Protein AF-A0A0L7KNX3-F1 (afdb_monomer)

Secondary structure (DSSP, 8-state):
---BTTBPEEEPTTT--EEESSHHHH---HHHHHHHHH-TT-----HHHHHSS-S----------------------S----HHHHHHHHHHHHHHHHHHHHHHHHHHHHHHHHHHHHHHHHHHHHHHHHHHHHHHHHHHHHHHHHHHHHHHHHHHHHTT-

InterPro domains:
  IPR013083 Zinc finger, RING/FYVE/PHD-type [G3DSA:3.30.40.10] (1-104)

Mean predicted aligned error: 18.57 Å

Organism: Operophtera brumata (NCBI:txid104452)

pLDDT: mean 83.17, std 19.36, range [33.69, 98.75]

Structure (mmCIF, N/CA/C/O backbone):
data_AF-A0A0L7KNX3-F1
#
_entry.id   AF-A0A0L7KNX3-F1
#
loop_
_atom_site.group_PDB
_atom_site.id
_atom_site.type_symbol
_atom_site.label_atom_id
_atom_site.label_alt_id
_atom_site.label_comp_id
_atom_site.label_asym_id
_atom_site.label_entity_id
_atom_site.label_seq_id
_atom_site.pdbx_PDB_ins_code
_atom_site.Cartn_x
_atom_site.Cartn_y
_atom_site.Cartn_z
_atom_site.occupancy
_atom_site.B_iso_or_equiv
_atom_site.auth_seq_id
_atom_site.auth_comp_id
_atom_site.auth_asym_id
_atom_site.auth_atom_id
_atom_site.pdbx_PDB_model_num
ATOM 1 N N . LYS A 1 1 ? 45.365 45.198 -30.051 1.00 55.41 1 LYS A N 1
ATOM 2 C CA . LYS A 1 1 ? 44.992 45.354 -31.482 1.00 55.41 1 LYS A CA 1
ATOM 3 C C . LYS A 1 1 ? 43.510 45.688 -31.503 1.00 55.41 1 LYS A C 1
ATOM 5 O O . LYS A 1 1 ? 42.791 45.028 -30.770 1.00 55.41 1 LYS A O 1
ATOM 10 N N . ASN A 1 2 ? 43.098 46.721 -32.235 1.00 66.62 2 ASN A N 1
ATOM 11 C CA . ASN A 1 2 ? 41.704 47.173 -32.263 1.00 66.62 2 ASN A CA 1
ATOM 12 C C . ASN A 1 2 ? 41.014 46.623 -33.517 1.00 66.62 2 ASN A C 1
ATOM 14 O O . ASN A 1 2 ? 41.658 46.499 -34.563 1.00 66.62 2 ASN A O 1
ATOM 18 N N . ILE A 1 3 ? 39.721 46.309 -33.415 1.00 75.88 3 ILE A N 1
ATOM 19 C CA . ILE A 1 3 ? 38.895 45.941 -34.569 1.00 75.88 3 ILE A CA 1
ATOM 20 C C . ILE A 1 3 ? 38.823 47.160 -35.493 1.00 75.88 3 ILE A C 1
ATOM 22 O O . ILE A 1 3 ? 38.556 48.276 -35.053 1.00 75.88 3 ILE A O 1
ATOM 26 N N . SER A 1 4 ? 39.125 46.958 -36.773 1.00 69.75 4 SER A N 1
ATOM 27 C CA . SER A 1 4 ? 39.227 48.031 -37.764 1.00 69.75 4 SER A CA 1
ATOM 28 C C . SER A 1 4 ? 38.495 47.629 -39.037 1.00 69.75 4 SER A C 1
ATOM 30 O O . SER A 1 4 ? 38.329 46.440 -39.300 1.00 69.75 4 SER A O 1
ATOM 32 N N . LYS A 1 5 ? 38.129 48.597 -39.888 1.00 60.94 5 LYS A N 1
ATOM 33 C CA . LYS A 1 5 ? 37.526 48.310 -41.205 1.00 60.94 5 LYS A CA 1
ATOM 34 C C . LYS A 1 5 ? 38.382 47.377 -42.080 1.00 60.94 5 LYS A C 1
ATOM 36 O O . LYS A 1 5 ? 37.846 46.685 -42.931 1.00 60.94 5 LYS A O 1
ATOM 41 N N . ARG A 1 6 ? 39.706 47.343 -41.869 1.00 60.72 6 ARG A N 1
ATOM 42 C CA . ARG A 1 6 ? 40.646 46.469 -42.601 1.00 60.72 6 ARG A CA 1
ATOM 43 C C . ARG A 1 6 ? 40.752 45.058 -42.014 1.00 60.72 6 ARG A C 1
ATOM 45 O O . ARG A 1 6 ? 41.309 44.169 -42.647 1.00 60.72 6 ARG A O 1
ATOM 52 N N . SER A 1 7 ? 40.249 44.855 -40.802 1.00 65.19 7 SER A N 1
ATOM 53 C CA . SER A 1 7 ? 40.260 43.583 -40.084 1.00 65.19 7 SER A CA 1
ATOM 54 C C . SER A 1 7 ? 38.927 43.439 -39.343 1.00 65.19 7 SER A C 1
ATOM 56 O O . SER A 1 7 ? 38.891 43.662 -38.122 1.00 65.19 7 SER A O 1
ATOM 58 N N . PRO A 1 8 ? 37.830 43.157 -40.071 1.00 71.12 8 PRO A N 1
ATOM 59 C CA . PRO A 1 8 ? 36.514 43.048 -39.463 1.00 71.12 8 PRO A CA 1
ATOM 60 C C . PRO A 1 8 ? 36.533 41.961 -38.387 1.00 71.12 8 PRO A C 1
ATOM 62 O O . PRO A 1 8 ? 37.231 40.946 -38.506 1.00 71.12 8 PRO A O 1
ATOM 65 N N . GLY A 1 9 ? 35.827 42.230 -37.294 1.00 84.56 9 GLY A N 1
ATOM 66 C CA . GLY A 1 9 ? 35.632 41.254 -36.235 1.00 84.56 9 GLY A CA 1
ATOM 67 C C . GLY A 1 9 ? 34.651 40.164 -36.663 1.00 84.56 9 GLY A C 1
ATOM 68 O O . GLY A 1 9 ? 33.912 40.330 -37.629 1.00 84.56 9 GLY A O 1
ATOM 69 N N . LEU A 1 10 ? 34.666 39.050 -35.942 1.00 88.44 10 LEU A N 1
ATOM 70 C CA . LEU A 1 10 ? 33.617 38.039 -35.990 1.00 88.44 10 LEU A CA 1
ATOM 71 C C . LEU A 1 10 ? 32.650 38.290 -34.848 1.00 88.44 10 LEU A C 1
ATOM 73 O O . LEU A 1 10 ? 33.086 38.384 -33.701 1.00 88.44 10 LEU A O 1
ATOM 77 N N . GLU A 1 11 ? 31.367 38.374 -35.164 1.00 90.19 11 GLU A N 1
ATOM 78 C CA . GLU A 1 11 ? 30.299 38.556 -34.191 1.00 90.19 11 GLU A CA 1
ATOM 79 C C . GLU A 1 11 ? 29.626 37.218 -33.885 1.00 90.19 11 GLU A C 1
ATOM 81 O O . GLU A 1 11 ? 29.278 36.458 -34.787 1.00 90.19 11 GLU A O 1
ATOM 86 N N . CYS A 1 12 ? 29.492 36.898 -32.599 1.00 90.44 12 CYS A N 1
ATOM 87 C CA . CYS A 1 12 ? 28.789 35.701 -32.157 1.00 90.44 12 CYS A CA 1
ATOM 88 C C . CYS A 1 12 ? 27.276 35.878 -32.335 1.00 90.44 12 CYS A C 1
ATOM 90 O O . CYS A 1 12 ? 26.705 36.764 -31.701 1.00 90.44 12 CYS A O 1
ATOM 92 N N . ASN A 1 13 ? 26.615 34.977 -33.066 1.00 89.81 13 ASN A N 1
ATOM 93 C CA . ASN A 1 13 ? 25.165 35.047 -33.295 1.00 89.81 13 ASN A CA 1
ATOM 94 C C . ASN A 1 13 ? 24.332 35.006 -31.993 1.00 89.81 13 ASN A C 1
ATOM 96 O O . ASN A 1 13 ? 23.228 35.529 -31.922 1.00 89.81 13 ASN A O 1
ATOM 100 N N . LYS A 1 14 ? 24.858 34.401 -30.920 1.00 88.94 14 LYS A N 1
ATOM 101 C CA . LYS A 1 14 ? 24.115 34.257 -29.659 1.00 88.94 14 LYS A CA 1
ATOM 102 C C . LYS A 1 14 ? 24.259 35.416 -28.681 1.00 88.94 14 LYS A C 1
ATOM 104 O O . LYS A 1 14 ? 23.293 35.764 -28.016 1.00 88.94 14 LYS A O 1
ATOM 109 N N . CYS A 1 15 ? 25.465 35.954 -28.526 1.00 90.94 15 CYS A N 1
ATOM 110 C CA . CYS A 1 15 ? 25.754 36.954 -27.492 1.00 90.94 15 CYS A CA 1
ATOM 111 C C . CYS A 1 15 ? 26.246 38.290 -28.051 1.00 90.94 15 CYS A C 1
ATOM 113 O O . CYS A 1 15 ? 26.665 39.141 -27.270 1.00 90.94 15 CYS A O 1
ATOM 115 N N . ALA A 1 16 ? 26.259 38.453 -29.380 1.00 88.44 16 ALA A N 1
ATOM 116 C CA . ALA A 1 16 ? 26.752 39.636 -30.094 1.00 88.44 16 ALA A CA 1
ATOM 117 C C . ALA A 1 16 ? 28.204 40.039 -29.747 1.00 88.44 16 ALA A C 1
ATOM 119 O O . ALA A 1 16 ? 28.681 41.121 -30.085 1.00 88.44 16 ALA A O 1
ATOM 120 N N . LYS A 1 17 ? 28.957 39.165 -29.063 1.00 89.19 17 LYS A N 1
ATOM 121 C CA . LYS A 1 17 ? 30.355 39.412 -28.701 1.00 89.19 17 LYS A CA 1
ATOM 122 C C . LYS A 1 17 ? 31.206 39.400 -29.963 1.00 89.19 17 LYS A C 1
ATOM 124 O O . LYS A 1 17 ? 31.225 38.402 -30.688 1.00 89.19 17 LYS A O 1
ATOM 129 N N . ILE A 1 18 ? 31.947 40.484 -30.178 1.00 88.75 18 ILE A N 1
ATOM 130 C CA . ILE A 1 18 ? 32.835 40.633 -31.329 1.00 88.75 18 ILE A CA 1
ATOM 131 C C . ILE A 1 18 ? 34.268 40.271 -30.936 1.00 88.75 18 ILE A C 1
ATOM 133 O O . ILE A 1 18 ? 34.827 40.820 -29.984 1.00 88.75 18 ILE A O 1
ATOM 137 N N . VAL A 1 19 ? 34.888 39.369 -31.692 1.00 88.31 19 VAL A N 1
ATOM 138 C CA . VAL A 1 19 ? 36.29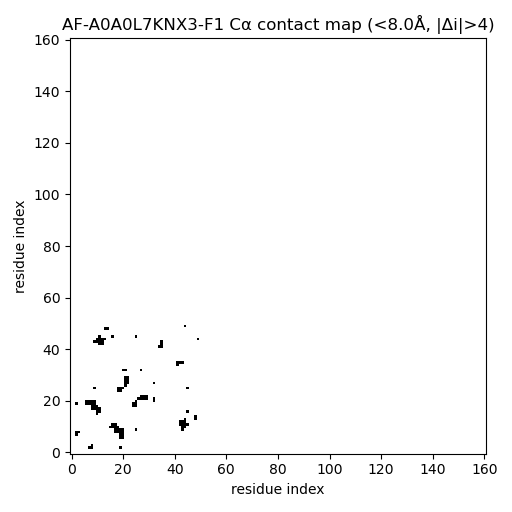6 38.979 -31.530 1.00 88.31 19 VAL A CA 1
ATOM 139 C C . VAL A 1 19 ? 37.085 39.237 -32.808 1.00 88.31 19 VAL A C 1
ATOM 141 O O . VAL A 1 19 ? 36.524 39.413 -33.885 1.00 88.31 19 VAL A O 1
ATOM 144 N N . HIS A 1 20 ? 38.415 39.237 -32.732 1.00 86.75 20 HIS A N 1
ATOM 145 C CA . HIS A 1 20 ? 39.229 39.309 -33.945 1.00 86.75 20 HIS A CA 1
ATOM 146 C C . HIS A 1 20 ? 39.048 38.050 -34.807 1.00 86.75 20 HIS A C 1
ATOM 148 O O . HIS A 1 20 ? 39.148 36.932 -34.301 1.00 86.75 20 HIS A O 1
ATOM 154 N N . ALA A 1 21 ? 38.888 38.231 -36.122 1.00 84.06 21 ALA A N 1
ATOM 155 C CA . ALA A 1 21 ? 38.826 37.157 -37.117 1.00 84.06 21 ALA A CA 1
ATOM 156 C C . ALA A 1 21 ? 40.206 36.504 -37.365 1.00 84.06 21 ALA A C 1
ATOM 158 O O . ALA A 1 21 ? 40.749 36.560 -38.472 1.00 84.06 21 ALA A O 1
ATOM 159 N N . ASN A 1 22 ? 40.814 35.948 -36.315 1.00 84.12 22 ASN A N 1
ATOM 160 C CA . ASN A 1 22 ? 42.090 35.239 -36.344 1.00 84.12 22 ASN A CA 1
ATOM 161 C C . ASN A 1 22 ? 42.028 33.970 -35.478 1.00 84.12 22 ASN A C 1
ATOM 163 O O . ASN A 1 22 ? 41.140 33.823 -34.635 1.00 84.12 22 ASN A O 1
ATOM 167 N N . GLN A 1 23 ? 42.989 33.068 -35.675 1.00 83.00 23 GLN A N 1
ATOM 168 C CA . GLN A 1 23 ? 42.990 31.759 -35.017 1.00 83.00 23 GLN A CA 1
ATOM 169 C C . GLN A 1 23 ? 43.085 31.850 -33.486 1.00 83.00 23 GLN A C 1
ATOM 171 O O . GLN A 1 23 ? 42.486 31.039 -32.793 1.00 83.00 23 GLN A O 1
ATOM 176 N N . LEU A 1 24 ? 43.788 32.859 -32.958 1.00 81.75 24 LEU A N 1
ATOM 177 C CA . LEU A 1 24 ? 44.010 33.021 -31.517 1.00 81.75 24 LEU A CA 1
ATOM 178 C C . LEU A 1 24 ? 42.763 33.511 -30.770 1.00 81.75 24 LEU A C 1
ATOM 180 O O . LEU A 1 24 ? 42.555 33.140 -29.623 1.00 81.75 24 LEU A O 1
ATOM 184 N N . CYS A 1 25 ? 41.951 34.368 -31.391 1.00 83.62 25 CYS A N 1
ATOM 185 C CA . CYS A 1 25 ? 40.792 34.984 -30.741 1.00 83.62 25 CYS A CA 1
ATOM 186 C C . CYS A 1 25 ? 39.474 34.259 -31.033 1.00 83.62 25 CYS A C 1
ATOM 188 O O . CYS A 1 25 ? 38.548 34.356 -30.235 1.00 83.62 25 CYS A O 1
ATOM 190 N N . SER A 1 26 ? 39.370 33.580 -32.177 1.00 82.56 26 SER A N 1
ATOM 191 C CA . SER A 1 26 ? 38.142 32.885 -32.594 1.00 82.56 26 SER A CA 1
ATOM 192 C C . SER A 1 26 ? 38.230 31.362 -32.490 1.00 82.56 26 SER A C 1
ATOM 194 O O . SER A 1 26 ? 37.211 30.691 -32.642 1.00 82.56 26 SER A O 1
ATOM 196 N N . SER A 1 27 ? 39.430 30.814 -32.256 1.00 84.00 27 SER A N 1
ATOM 197 C CA . SER A 1 27 ? 39.710 29.370 -32.270 1.00 84.00 27 SER A CA 1
ATOM 198 C C . SER A 1 27 ? 39.341 28.683 -33.597 1.00 84.00 27 SER A C 1
ATOM 200 O O . SER A 1 27 ? 39.132 27.473 -33.645 1.00 84.00 27 SER A O 1
ATOM 202 N N . LEU A 1 28 ? 39.257 29.451 -34.691 1.00 85.88 28 LEU A N 1
ATOM 203 C CA . LEU A 1 28 ? 38.973 28.960 -36.038 1.00 85.88 28 LEU A CA 1
ATOM 204 C C . LEU A 1 28 ? 40.253 28.841 -36.861 1.00 85.88 28 LEU A C 1
ATOM 206 O O . LEU A 1 28 ? 41.093 29.738 -36.853 1.00 85.88 28 LEU A O 1
ATOM 210 N N . SER A 1 29 ? 40.375 27.774 -37.646 1.00 88.56 29 SER A N 1
ATOM 211 C CA . SER A 1 29 ? 41.452 27.629 -38.630 1.00 88.56 29 SER A CA 1
ATOM 212 C C . SER A 1 29 ? 41.322 28.645 -39.773 1.00 88.56 29 SER A C 1
ATOM 214 O O . SER A 1 29 ? 40.237 29.152 -40.065 1.00 88.56 29 SER A O 1
ATOM 216 N N . SER A 1 30 ? 42.415 28.892 -40.502 1.00 84.19 30 SER A N 1
ATOM 217 C CA . SER A 1 30 ? 42.395 29.786 -41.675 1.00 84.19 30 SER A CA 1
ATOM 218 C C . SER A 1 30 ? 41.373 29.361 -42.737 1.00 84.19 30 SER A C 1
ATOM 220 O O . SER A 1 30 ? 40.768 30.217 -43.376 1.00 84.19 30 SER A O 1
ATOM 222 N N . LYS A 1 31 ? 41.140 28.049 -42.898 1.00 86.44 31 LYS A N 1
ATOM 223 C CA . LYS A 1 31 ? 40.140 27.516 -43.837 1.00 86.44 31 LYS A CA 1
ATOM 224 C C . LYS A 1 31 ? 38.712 27.855 -43.395 1.00 86.44 31 LYS A C 1
ATOM 226 O O . LYS A 1 31 ? 37.919 28.304 -44.211 1.00 86.44 31 LYS A O 1
ATOM 231 N N . GLN A 1 32 ? 38.407 27.706 -42.105 1.00 86.56 32 GLN A N 1
ATOM 232 C CA . GLN A 1 32 ? 37.091 28.039 -41.540 1.00 86.56 32 GLN A CA 1
ATOM 233 C C . GLN A 1 32 ? 36.819 29.546 -41.574 1.00 86.56 32 GLN A C 1
ATOM 235 O O . GLN A 1 32 ? 35.716 29.962 -41.908 1.00 86.56 32 GLN A O 1
ATOM 240 N N . LEU A 1 33 ? 37.840 30.364 -41.300 1.00 87.12 33 LEU A N 1
ATOM 241 C CA . LEU A 1 33 ? 37.752 31.819 -41.438 1.00 87.12 33 LEU A CA 1
ATOM 242 C C . LEU A 1 33 ? 37.474 32.239 -42.883 1.00 87.12 33 LEU A C 1
ATOM 244 O O . LEU A 1 33 ? 36.695 33.159 -43.108 1.00 87.12 33 LEU A O 1
ATOM 248 N N . SER A 1 34 ? 38.095 31.573 -43.861 1.00 84.94 34 SER A N 1
ATOM 249 C CA . SER A 1 34 ? 37.815 31.832 -45.274 1.00 84.94 34 SER A CA 1
ATOM 250 C C . SER A 1 34 ? 36.401 31.405 -45.662 1.00 84.94 34 SER A C 1
ATOM 252 O O . SER A 1 34 ? 35.746 32.132 -46.394 1.00 84.94 34 SER A O 1
ATOM 254 N N . ALA A 1 35 ? 35.921 30.261 -45.169 1.00 85.44 35 ALA A N 1
ATOM 255 C CA . ALA A 1 35 ? 34.566 29.789 -45.446 1.00 85.44 35 ALA A CA 1
ATOM 256 C C . ALA A 1 35 ? 33.506 30.756 -44.895 1.00 85.44 35 ALA A C 1
ATOM 258 O O . ALA A 1 35 ? 32.615 31.153 -45.635 1.00 85.44 35 ALA A O 1
ATOM 259 N N . LEU A 1 36 ? 33.660 31.212 -43.646 1.00 86.38 36 LEU A N 1
ATOM 260 C CA . LEU A 1 36 ? 32.753 32.187 -43.023 1.00 86.38 36 LEU A CA 1
ATOM 261 C C . LEU A 1 36 ? 32.731 33.544 -43.732 1.00 86.38 36 LEU A C 1
ATOM 263 O O . LEU A 1 36 ? 31.724 34.232 -43.698 1.00 86.38 36 LEU A O 1
ATOM 267 N N . ARG A 1 37 ? 33.840 33.955 -44.357 1.00 83.38 37 ARG A N 1
ATOM 268 C CA . ARG A 1 37 ? 33.896 35.214 -45.119 1.00 83.38 37 ARG A CA 1
ATOM 269 C C . ARG A 1 37 ? 33.289 35.111 -46.514 1.00 83.38 37 ARG A C 1
ATOM 271 O O . ARG A 1 37 ? 32.936 36.138 -47.075 1.00 83.38 37 ARG A O 1
ATOM 278 N N . ASN A 1 38 ? 33.252 33.908 -47.081 1.00 83.06 38 ASN A N 1
ATOM 279 C CA . ASN A 1 38 ? 32.855 33.679 -48.469 1.00 83.06 38 ASN A CA 1
ATOM 280 C C . ASN A 1 38 ? 31.421 33.142 -48.599 1.00 83.06 38 ASN A C 1
ATOM 282 O O . ASN A 1 38 ? 30.930 33.020 -49.717 1.00 83.06 38 ASN A O 1
ATOM 286 N N . ALA A 1 39 ? 30.781 32.775 -47.488 1.00 82.56 39 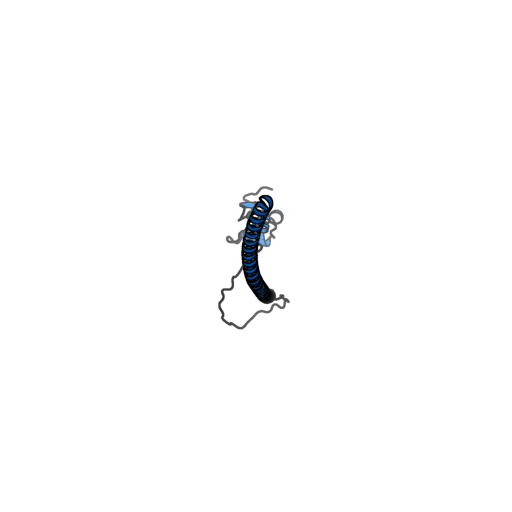ALA A N 1
ATOM 287 C CA . ALA A 1 39 ? 29.429 32.244 -47.458 1.00 82.56 39 ALA A CA 1
ATOM 288 C C . ALA A 1 39 ? 28.566 33.089 -46.516 1.00 82.56 39 ALA A C 1
ATOM 290 O O . ALA A 1 39 ? 28.735 33.038 -45.298 1.00 82.56 39 ALA A O 1
ATOM 291 N N . ASP A 1 40 ? 27.623 33.835 -47.090 1.00 76.50 40 ASP A N 1
ATOM 292 C CA . ASP A 1 40 ? 26.757 34.770 -46.356 1.00 76.50 40 ASP A CA 1
ATOM 293 C C . ASP A 1 40 ? 25.737 34.070 -45.437 1.00 76.50 40 ASP A C 1
ATOM 295 O O . ASP A 1 40 ? 25.102 34.708 -44.604 1.00 76.50 40 ASP A O 1
ATOM 299 N N . ASN A 1 41 ? 25.578 32.750 -45.570 1.00 81.50 41 ASN A N 1
ATOM 300 C CA . ASN A 1 41 ? 24.652 31.929 -44.789 1.00 81.50 41 ASN A CA 1
ATOM 301 C C . ASN A 1 41 ? 25.322 31.148 -43.644 1.00 81.50 41 ASN A C 1
ATOM 303 O O . ASN A 1 41 ? 24.674 30.303 -43.025 1.00 81.50 41 ASN A O 1
ATOM 307 N N . LEU A 1 42 ? 26.614 31.370 -43.383 1.00 83.19 42 LEU A N 1
ATOM 308 C CA . LEU A 1 42 ? 27.317 30.711 -42.286 1.00 83.19 42 LEU A CA 1
ATOM 309 C C . LEU A 1 42 ? 27.425 31.635 -41.076 1.00 83.19 42 LEU A C 1
ATOM 311 O O . LEU A 1 42 ? 28.095 32.663 -41.101 1.00 83.19 42 LEU A O 1
ATOM 315 N N . GLU A 1 43 ? 26.821 31.210 -39.974 1.00 88.25 43 GLU A N 1
ATOM 316 C CA . GLU A 1 43 ? 26.887 31.920 -38.703 1.00 88.25 43 GLU A CA 1
ATOM 317 C C . GLU A 1 43 ? 28.009 31.376 -37.814 1.00 88.25 43 GLU A C 1
ATOM 319 O O . GLU A 1 43 ? 28.319 30.180 -37.800 1.00 88.25 43 GLU A O 1
ATOM 324 N N . TRP A 1 44 ? 28.602 32.258 -37.009 1.00 88.88 44 TRP A N 1
ATOM 325 C CA . TRP A 1 44 ? 29.613 31.888 -36.025 1.00 88.88 44 TRP A CA 1
ATOM 326 C C . TRP A 1 44 ? 29.085 32.055 -34.597 1.00 88.88 44 TRP A C 1
ATOM 328 O O . TRP A 1 44 ? 28.368 32.998 -34.274 1.00 88.88 44 TRP A O 1
ATOM 338 N N . THR A 1 45 ? 29.454 31.126 -33.714 1.00 89.44 45 THR A N 1
ATOM 339 C CA . THR A 1 45 ? 29.133 31.171 -32.281 1.00 89.44 45 THR A CA 1
ATOM 340 C C . THR A 1 45 ? 30.419 31.016 -31.476 1.00 89.44 45 THR A C 1
ATOM 342 O O . THR A 1 45 ? 31.209 30.105 -31.740 1.00 89.44 45 THR A O 1
ATOM 345 N N . CYS A 1 46 ? 30.629 31.887 -30.487 1.00 88.88 46 CYS A N 1
ATOM 346 C CA . CYS A 1 46 ? 31.815 31.851 -29.637 1.00 88.88 46 CYS A CA 1
ATOM 347 C C . CYS A 1 46 ? 31.859 30.588 -28.765 1.00 88.88 46 CYS A C 1
ATOM 349 O O . CYS A 1 46 ? 30.849 29.926 -28.521 1.00 88.88 46 CYS A O 1
ATOM 351 N N . GLU A 1 47 ? 33.048 30.249 -28.274 1.00 84.69 47 GLU A N 1
ATOM 352 C CA . GLU A 1 47 ? 33.261 29.032 -27.492 1.00 84.69 47 GLU A CA 1
ATOM 353 C C . GLU A 1 47 ? 32.422 28.982 -26.206 1.00 84.69 47 GLU A C 1
ATOM 355 O O . GLU A 1 47 ? 31.891 27.926 -25.872 1.00 84.69 47 GLU A O 1
ATOM 360 N N . GLU A 1 48 ? 32.245 30.122 -25.535 1.00 86.69 48 GLU A N 1
ATOM 361 C CA . GLU A 1 48 ? 31.396 30.263 -24.343 1.00 86.69 48 GLU A CA 1
ATOM 362 C C . GLU A 1 48 ? 29.952 29.831 -24.660 1.00 86.69 48 GLU A C 1
ATOM 364 O O . GLU A 1 48 ? 29.441 28.876 -24.077 1.00 86.69 48 GLU A O 1
ATOM 369 N N . CYS A 1 49 ? 29.341 30.420 -25.692 1.00 85.88 49 CYS A N 1
ATOM 370 C CA . CYS A 1 49 ? 27.982 30.075 -26.115 1.00 85.88 49 CYS A CA 1
ATOM 371 C C . CYS A 1 49 ? 27.860 28.664 -26.719 1.00 85.88 49 CYS A C 1
ATOM 373 O O . CYS A 1 49 ? 26.777 28.078 -26.698 1.00 85.88 49 CYS A O 1
ATOM 375 N N . ARG A 1 50 ? 28.948 28.093 -27.258 1.00 80.06 50 ARG A N 1
ATOM 376 C CA . ARG A 1 50 ? 28.984 26.685 -27.698 1.00 80.06 50 ARG A CA 1
ATOM 377 C C . ARG A 1 50 ? 28.991 25.704 -26.529 1.00 80.06 50 ARG A C 1
ATOM 379 O O . ARG A 1 50 ? 28.492 24.596 -26.696 1.00 80.06 50 ARG A O 1
ATOM 386 N N . ARG A 1 51 ? 29.562 26.073 -25.380 1.00 79.19 51 ARG A N 1
ATOM 387 C CA . ARG A 1 51 ? 29.573 25.228 -24.173 1.00 79.19 51 ARG A CA 1
ATOM 388 C C . ARG A 1 51 ? 28.213 25.203 -23.474 1.00 79.19 51 ARG A C 1
ATOM 390 O O . ARG A 1 51 ? 27.867 24.180 -22.900 1.00 79.19 51 ARG A O 1
ATOM 397 N N . GLU A 1 52 ? 27.447 26.288 -23.570 1.00 71.06 52 GLU A N 1
ATOM 398 C CA . GLU A 1 52 ? 26.079 26.392 -23.029 1.00 71.06 52 GLU A CA 1
ATOM 399 C C . GLU A 1 52 ? 25.014 25.720 -23.911 1.00 71.06 52 GLU A C 1
ATOM 401 O O . GLU A 1 52 ? 23.883 25.500 -23.484 1.00 71.06 52 GLU A O 1
ATOM 406 N N . LEU A 1 53 ? 25.360 25.372 -25.152 1.00 62.19 53 LEU A N 1
ATOM 407 C CA . LEU A 1 53 ? 24.498 24.584 -26.022 1.00 62.19 53 LEU A CA 1
ATOM 408 C C . LEU A 1 53 ? 24.559 23.099 -25.620 1.00 62.19 53 LEU A C 1
ATOM 410 O O . LEU A 1 53 ? 25.657 22.536 -25.555 1.00 62.19 53 LEU A O 1
ATOM 414 N N . PRO A 1 54 ? 23.410 22.413 -25.445 1.00 56.47 54 PRO A N 1
ATOM 415 C CA . PRO A 1 54 ? 23.401 20.956 -25.445 1.00 56.47 54 PRO A CA 1
ATOM 416 C C . PRO A 1 54 ? 24.030 20.513 -26.768 1.00 56.47 54 PRO A C 1
ATOM 418 O O . PRO A 1 54 ? 23.615 20.994 -27.822 1.00 56.47 54 PRO A O 1
ATOM 421 N N . ARG A 1 55 ? 25.055 19.652 -26.736 1.00 54.22 55 ARG A N 1
ATOM 422 C CA . ARG A 1 55 ? 25.776 19.163 -27.929 1.00 54.22 55 ARG A CA 1
ATOM 423 C C . ARG A 1 55 ? 24.858 18.338 -28.849 1.00 54.22 55 ARG A C 1
ATOM 425 O O . ARG A 1 55 ? 24.979 17.122 -28.928 1.00 54.22 55 ARG A O 1
ATOM 432 N N . ARG A 1 56 ? 23.936 18.992 -29.550 1.00 47.47 56 ARG A N 1
ATOM 433 C CA . ARG A 1 56 ? 23.079 18.427 -30.591 1.00 47.47 56 ARG A CA 1
ATOM 434 C C . ARG A 1 56 ? 23.302 19.232 -31.873 1.00 47.47 56 ARG A C 1
ATOM 436 O O . ARG A 1 56 ? 22.601 20.201 -32.135 1.00 47.47 56 ARG A O 1
ATOM 443 N N . SER A 1 57 ? 24.314 18.854 -32.654 1.00 46.09 57 SER A N 1
ATOM 444 C CA . SER A 1 57 ? 24.404 19.225 -34.071 1.00 46.09 57 SER A CA 1
ATOM 445 C C . SER A 1 57 ? 23.608 18.204 -34.889 1.00 46.09 57 SER A C 1
ATOM 447 O O . SER A 1 57 ? 23.857 17.012 -34.740 1.00 46.09 57 SER A O 1
ATOM 449 N N . SER A 1 58 ? 22.657 18.704 -35.688 1.00 45.84 58 SER A N 1
ATOM 450 C CA . SER A 1 58 ? 21.764 18.017 -36.644 1.00 45.84 58 SER A CA 1
ATOM 451 C C . SER A 1 58 ? 21.113 16.709 -36.168 1.00 45.84 58 SER A C 1
ATOM 453 O O . SER A 1 58 ? 21.696 15.633 -36.268 1.00 45.84 58 SER A O 1
ATOM 455 N N . PHE A 1 59 ? 19.852 16.798 -35.743 1.00 42.78 59 PHE A N 1
ATOM 456 C CA . PHE A 1 59 ? 18.938 15.657 -35.760 1.00 42.78 59 PHE A CA 1
ATOM 457 C C . PHE A 1 59 ? 18.203 15.669 -37.098 1.00 42.78 59 PHE A C 1
ATOM 459 O O . PHE A 1 59 ? 17.444 16.596 -37.363 1.00 42.78 59 PHE A O 1
ATOM 466 N N . VAL A 1 60 ? 18.430 14.646 -37.920 1.00 49.47 60 VAL A N 1
ATOM 467 C CA . VAL A 1 60 ? 17.388 14.156 -38.824 1.00 49.47 60 VAL A CA 1
ATOM 468 C C . VAL A 1 60 ? 16.508 13.272 -37.951 1.00 49.47 60 VAL A C 1
ATOM 470 O O . VAL A 1 60 ? 17.008 12.326 -37.342 1.00 49.47 60 VAL A O 1
ATOM 473 N N . ILE A 1 61 ? 15.242 13.645 -37.804 1.00 47.66 61 ILE A N 1
ATOM 474 C CA . ILE A 1 61 ? 14.207 12.785 -37.236 1.00 47.66 61 ILE A CA 1
ATOM 475 C C . ILE A 1 61 ? 13.777 11.898 -38.406 1.00 47.66 61 ILE A C 1
ATOM 477 O O . ILE A 1 61 ? 13.265 12.454 -39.375 1.00 47.66 61 ILE A O 1
ATOM 481 N N . PRO A 1 62 ? 14.042 10.580 -38.404 1.00 44.06 62 PRO A N 1
ATOM 482 C CA . PRO A 1 62 ? 13.440 9.711 -39.401 1.00 44.06 62 PRO A CA 1
ATOM 483 C C . PRO A 1 62 ? 11.934 9.728 -39.150 1.00 44.06 62 PRO A C 1
ATOM 485 O O . PRO A 1 62 ? 11.498 9.378 -38.051 1.00 44.06 62 PRO A O 1
ATOM 488 N N . GLU A 1 63 ? 11.172 10.204 -40.131 1.00 41.12 63 GLU A N 1
ATOM 489 C CA . GLU A 1 63 ? 9.743 9.926 -40.188 1.00 41.12 63 GLU A CA 1
ATOM 490 C C . GLU A 1 63 ? 9.570 8.404 -40.256 1.00 41.12 63 GLU A C 1
ATOM 492 O O . GLU A 1 63 ? 10.337 7.697 -40.917 1.00 41.12 63 GLU A O 1
ATOM 497 N N . GLU A 1 64 ? 8.630 7.904 -39.458 1.00 48.66 64 GLU A N 1
ATOM 498 C CA . GLU A 1 64 ? 8.188 6.517 -39.474 1.00 48.66 64 GLU A CA 1
ATOM 499 C C . GLU A 1 64 ? 7.433 6.273 -40.780 1.00 48.66 64 GLU A C 1
ATOM 501 O O . GLU A 1 64 ? 6.213 6.352 -40.791 1.00 48.66 64 GLU A O 1
ATOM 506 N N . ASP A 1 65 ? 8.147 5.973 -41.861 1.00 42.16 65 ASP A N 1
ATOM 507 C CA . ASP A 1 65 ? 7.551 5.310 -43.016 1.00 42.16 65 ASP A CA 1
ATOM 508 C C . ASP A 1 65 ? 8.275 3.982 -43.243 1.00 42.16 65 ASP A C 1
ATOM 510 O O . ASP A 1 65 ? 9.456 3.903 -43.596 1.00 42.16 65 ASP A O 1
ATOM 514 N N . GLU A 1 66 ? 7.536 2.918 -42.937 1.00 51.12 66 GLU A N 1
ATOM 515 C CA . GLU A 1 66 ? 7.786 1.569 -43.412 1.00 51.12 66 GLU A CA 1
ATOM 516 C C . GLU A 1 66 ? 7.798 1.584 -44.942 1.00 51.12 66 GLU A C 1
ATOM 518 O O . GLU A 1 66 ? 6.745 1.511 -45.555 1.00 51.12 66 GLU A O 1
ATOM 523 N N . GLU A 1 67 ? 8.966 1.640 -45.575 1.00 44.94 67 GLU A N 1
ATOM 524 C CA . GLU A 1 67 ? 9.108 1.167 -46.952 1.00 44.94 67 GLU A CA 1
ATOM 525 C C . GLU A 1 67 ? 10.533 0.646 -47.186 1.00 44.94 67 GLU A C 1
ATOM 527 O O . GLU A 1 67 ? 11.536 1.351 -47.054 1.00 44.94 67 GLU A O 1
ATOM 532 N N . GLU A 1 68 ? 10.603 -0.655 -4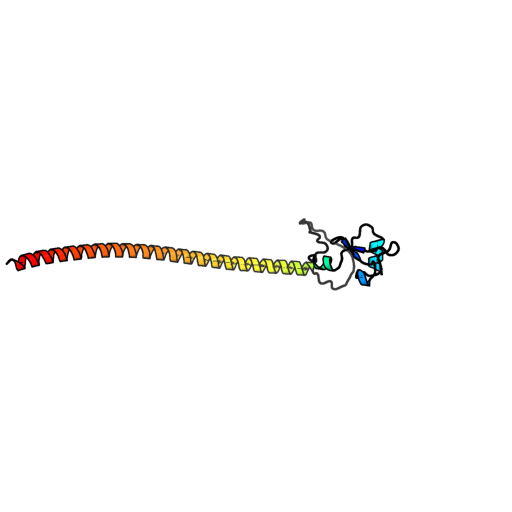7.469 1.00 49.88 68 GLU A N 1
ATOM 533 C CA . GLU A 1 68 ? 11.790 -1.363 -47.929 1.00 49.88 68 GLU A CA 1
ATOM 534 C C . GLU A 1 68 ? 12.340 -0.701 -49.198 1.00 49.88 68 GLU A C 1
ATOM 536 O O . GLU A 1 68 ? 11.651 -0.635 -50.215 1.00 49.88 68 GLU A O 1
ATOM 541 N N . VAL A 1 69 ? 13.611 -0.293 -49.188 1.00 41.38 69 VAL A N 1
ATOM 542 C CA . VAL A 1 69 ? 14.352 -0.115 -50.440 1.00 41.38 69 VAL A CA 1
ATOM 543 C C . VAL A 1 69 ? 15.773 -0.628 -50.284 1.00 41.38 69 VAL A C 1
ATOM 545 O O . VAL A 1 69 ? 16.567 -0.136 -49.480 1.00 41.38 69 VAL A O 1
ATOM 548 N N . ASP A 1 70 ? 16.036 -1.671 -51.058 1.00 40.25 70 ASP A N 1
ATOM 549 C CA . ASP A 1 70 ? 17.314 -2.338 -51.220 1.00 40.25 70 ASP A CA 1
ATOM 550 C C . ASP A 1 70 ? 18.248 -1.545 -52.160 1.00 40.25 70 ASP A C 1
ATOM 552 O O . ASP A 1 70 ? 17.804 -0.777 -53.012 1.00 40.25 70 ASP A O 1
ATOM 556 N N . GLU A 1 71 ? 19.543 -1.827 -52.014 1.00 44.00 71 GLU A N 1
ATOM 557 C CA . GLU A 1 71 ? 20.655 -1.604 -52.955 1.00 44.00 71 GLU A CA 1
ATOM 558 C C . GLU A 1 71 ? 21.175 -0.187 -53.328 1.00 44.00 71 GLU A C 1
ATOM 560 O O . GLU A 1 71 ? 20.610 0.567 -54.113 1.00 44.00 71 GLU A O 1
ATOM 565 N N . ALA A 1 72 ? 22.427 0.060 -52.900 1.00 41.28 72 ALA A N 1
ATOM 566 C CA . ALA A 1 72 ? 23.637 0.122 -53.752 1.00 41.28 72 ALA A CA 1
ATOM 567 C C . ALA A 1 72 ? 24.555 1.350 -53.559 1.00 41.28 72 ALA A C 1
ATOM 569 O O . ALA A 1 72 ? 24.211 2.488 -53.864 1.00 41.28 72 ALA A O 1
ATOM 570 N N . GLY A 1 73 ? 25.822 1.054 -53.232 1.00 34.53 73 GLY A N 1
ATOM 571 C CA . GLY A 1 73 ? 26.979 1.788 -53.760 1.00 34.53 73 GLY A CA 1
ATOM 572 C C . GLY A 1 73 ? 27.831 2.567 -52.752 1.00 34.53 73 GLY A C 1
ATOM 573 O O . GLY A 1 73 ? 27.389 3.550 -52.173 1.00 34.53 73 GLY A O 1
ATOM 574 N N . GLY A 1 74 ? 29.118 2.206 -52.656 1.00 33.69 74 GLY A N 1
ATOM 575 C CA . GLY A 1 74 ? 30.166 3.154 -52.255 1.00 33.69 74 GLY A CA 1
ATOM 576 C C . GLY A 1 74 ? 31.142 2.660 -51.191 1.00 33.69 74 GLY A C 1
ATOM 577 O O . GLY A 1 74 ? 30.924 2.805 -49.996 1.00 33.69 74 GLY A O 1
ATOM 578 N N . TYR A 1 75 ? 32.269 2.133 -51.654 1.00 42.69 75 TYR A N 1
ATOM 579 C CA 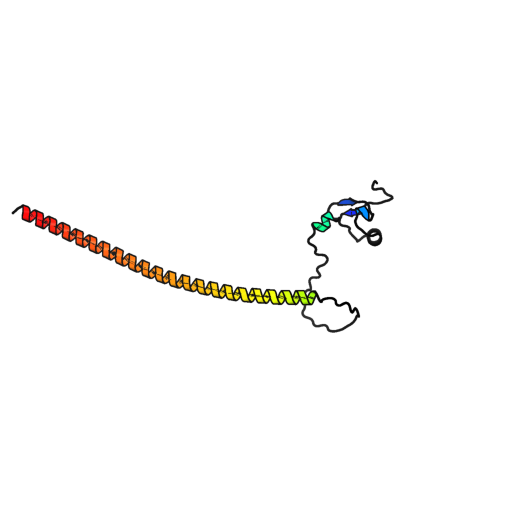. TYR A 1 75 ? 33.447 1.731 -50.892 1.00 42.69 75 TYR A CA 1
ATOM 580 C C . TYR A 1 75 ? 33.916 2.805 -49.890 1.00 42.69 75 TYR A C 1
ATOM 582 O O . TYR A 1 75 ? 34.427 3.853 -50.277 1.00 42.69 75 TYR A O 1
ATOM 590 N N . SER A 1 76 ? 33.842 2.498 -48.596 1.00 41.38 76 SER A N 1
ATOM 591 C CA . SER A 1 76 ? 34.771 3.027 -47.595 1.00 41.38 76 SER A CA 1
ATOM 592 C C . SER A 1 76 ? 34.929 1.990 -46.492 1.00 41.38 76 SER A C 1
ATOM 594 O O . SER A 1 76 ? 34.159 1.921 -45.538 1.00 41.38 76 SER A O 1
ATOM 596 N N . GLN A 1 77 ? 35.934 1.134 -46.667 1.00 46.81 77 GLN A N 1
ATOM 597 C CA . GLN A 1 77 ? 36.402 0.189 -45.664 1.00 46.81 77 GLN A CA 1
ATOM 598 C C . GLN A 1 77 ? 37.168 0.961 -44.580 1.00 46.81 77 GLN A C 1
ATOM 600 O O . GLN A 1 77 ? 38.385 0.888 -44.456 1.00 46.81 77 GLN A O 1
ATOM 605 N N . CYS A 1 78 ? 36.438 1.751 -43.806 1.00 40.72 78 CYS A N 1
ATOM 606 C CA . CYS A 1 78 ? 36.793 2.052 -42.435 1.00 40.72 78 CYS A CA 1
ATOM 607 C C . CYS A 1 78 ? 35.900 1.133 -41.606 1.00 40.72 78 CYS A C 1
ATOM 609 O O . CYS A 1 78 ? 34.717 1.010 -41.918 1.00 40.72 78 CYS A O 1
ATOM 611 N N . ASN A 1 79 ? 36.428 0.477 -40.574 1.00 50.19 79 ASN A N 1
ATOM 612 C CA . ASN A 1 79 ? 35.599 -0.162 -39.553 1.00 50.19 79 ASN A CA 1
ATOM 613 C C . ASN A 1 79 ? 34.817 0.946 -38.822 1.00 50.19 79 ASN A C 1
ATOM 615 O O . ASN A 1 79 ? 35.128 1.297 -37.685 1.00 50.19 79 ASN A O 1
ATOM 619 N N . MET A 1 80 ? 33.839 1.556 -39.496 1.00 55.19 80 MET A N 1
ATOM 620 C CA . MET A 1 80 ? 32.836 2.393 -38.879 1.00 55.19 80 MET A CA 1
ATOM 621 C C . MET A 1 80 ? 31.997 1.430 -38.076 1.00 55.19 80 MET A C 1
ATOM 623 O O . MET A 1 80 ? 31.105 0.759 -38.584 1.00 55.19 80 MET A O 1
ATOM 627 N N . PHE A 1 81 ? 32.370 1.324 -36.808 1.00 64.19 81 PHE A N 1
ATOM 628 C CA . PHE A 1 81 ? 31.487 0.883 -35.759 1.00 64.19 81 PHE A CA 1
ATOM 629 C C . PHE A 1 81 ? 30.092 1.445 -36.057 1.00 64.19 81 PHE A C 1
ATOM 631 O O . PHE A 1 81 ? 29.909 2.665 -36.050 1.00 64.19 81 PHE A O 1
ATOM 638 N N . ASP A 1 82 ? 29.155 0.565 -36.415 1.00 83.44 82 ASP A N 1
ATOM 639 C CA . ASP A 1 82 ? 27.797 0.945 -36.790 1.00 83.44 82 ASP A CA 1
ATOM 640 C C . ASP A 1 82 ? 27.085 1.437 -35.528 1.00 83.44 82 ASP A C 1
ATOM 642 O O . ASP A 1 82 ? 26.448 0.691 -34.779 1.00 83.44 82 ASP A O 1
ATOM 646 N N . MET A 1 83 ? 27.294 2.719 -35.241 1.00 88.25 83 MET A N 1
ATOM 647 C CA . MET A 1 83 ? 26.778 3.376 -34.054 1.00 88.25 83 MET A CA 1
ATOM 648 C C . MET A 1 83 ? 25.249 3.381 -34.062 1.00 88.25 83 MET A C 1
ATOM 650 O O . MET A 1 83 ? 24.649 3.287 -32.994 1.00 88.25 83 MET A O 1
ATOM 654 N N . ALA A 1 84 ? 24.613 3.406 -35.238 1.00 89.62 84 ALA A N 1
ATOM 655 C CA . ALA A 1 84 ? 23.164 3.299 -35.354 1.00 89.62 84 ALA A CA 1
ATOM 656 C C . ALA A 1 84 ? 22.676 1.915 -34.899 1.00 89.62 84 ALA A C 1
ATOM 658 O O . ALA A 1 84 ? 21.755 1.824 -34.082 1.00 89.62 84 ALA A O 1
ATOM 659 N N . LYS A 1 85 ? 23.337 0.837 -35.335 1.00 92.44 85 LYS A N 1
ATOM 660 C CA . LYS A 1 85 ? 23.043 -0.526 -34.868 1.00 92.44 85 LYS A CA 1
ATOM 661 C C . LYS A 1 85 ? 23.332 -0.712 -33.382 1.00 92.44 85 LYS A C 1
ATOM 663 O O . LYS A 1 85 ? 22.521 -1.331 -32.697 1.00 92.44 85 LYS A O 1
ATOM 668 N N . LEU A 1 86 ? 24.425 -0.149 -32.853 1.00 93.25 86 LEU A N 1
ATOM 669 C CA . LEU A 1 86 ? 24.680 -0.176 -31.408 1.00 93.25 86 LEU A CA 1
ATOM 670 C C . LEU 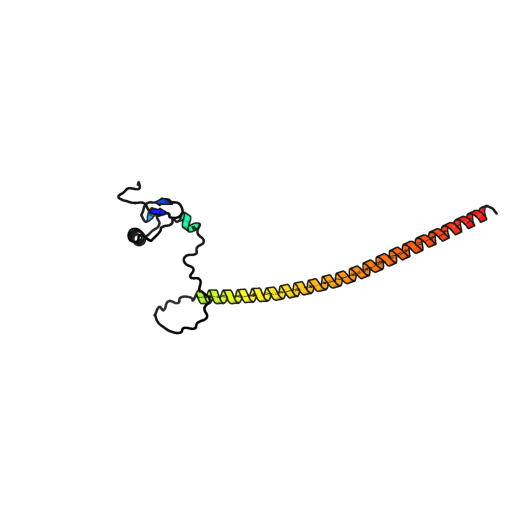A 1 86 ? 23.540 0.508 -30.642 1.00 93.25 86 LEU A C 1
ATOM 672 O O . LEU A 1 86 ? 23.006 -0.078 -29.704 1.00 93.25 86 LEU A O 1
ATOM 676 N N . LEU A 1 87 ? 23.164 1.729 -31.027 1.00 94.38 87 LEU A N 1
ATOM 677 C CA . LEU A 1 87 ? 22.114 2.488 -30.344 1.00 94.38 87 LEU A CA 1
ATOM 678 C C . LEU A 1 87 ? 20.763 1.772 -30.415 1.00 94.38 87 LEU A C 1
ATOM 680 O O . LEU A 1 87 ? 20.053 1.720 -29.412 1.00 94.38 87 LEU A O 1
ATOM 684 N N . ARG A 1 88 ? 20.438 1.156 -31.558 1.00 95.25 88 ARG A N 1
ATOM 685 C CA . ARG A 1 88 ? 19.241 0.320 -31.710 1.00 95.25 88 ARG A CA 1
ATOM 686 C C . ARG A 1 88 ? 19.275 -0.885 -30.769 1.00 95.25 88 ARG A C 1
ATOM 688 O O . ARG A 1 88 ? 18.284 -1.148 -30.096 1.00 95.25 88 ARG A O 1
ATOM 695 N N . ASN A 1 89 ? 20.409 -1.575 -30.667 1.00 94.81 89 ASN A N 1
ATOM 696 C CA . ASN A 1 89 ? 20.558 -2.714 -29.760 1.00 94.81 89 ASN A CA 1
ATOM 697 C C . ASN A 1 89 ? 20.442 -2.294 -28.287 1.00 94.81 89 ASN A C 1
ATOM 699 O O . ASN A 1 89 ? 19.752 -2.959 -27.520 1.00 94.81 89 ASN A O 1
ATOM 703 N N . ILE A 1 90 ? 21.055 -1.168 -27.901 1.00 96.56 90 ILE A N 1
ATOM 704 C CA . ILE A 1 90 ? 20.925 -0.603 -26.549 1.00 96.56 90 ILE A CA 1
ATOM 705 C C . ILE A 1 90 ? 19.462 -0.268 -26.260 1.00 96.56 90 ILE A C 1
ATOM 707 O O . ILE A 1 90 ? 18.956 -0.621 -25.200 1.00 96.56 90 ILE A O 1
ATOM 711 N N . TYR A 1 91 ? 18.771 0.381 -27.198 1.00 97.31 91 TYR A N 1
ATOM 712 C CA . TYR A 1 91 ? 17.357 0.711 -27.046 1.00 97.31 91 TYR A CA 1
ATOM 713 C C . TYR A 1 91 ? 16.500 -0.540 -26.820 1.00 97.31 91 TYR A C 1
ATOM 715 O O . TYR A 1 91 ? 15.687 -0.561 -25.896 1.00 97.31 91 TYR A O 1
ATOM 723 N N . ILE A 1 92 ? 16.702 -1.588 -27.624 1.00 97.56 92 ILE A N 1
ATOM 724 C CA . ILE A 1 92 ? 15.963 -2.851 -27.496 1.00 97.56 92 ILE A CA 1
ATOM 725 C C . ILE A 1 92 ? 16.224 -3.492 -26.129 1.00 97.56 92 ILE A C 1
ATOM 727 O O . ILE A 1 92 ? 15.270 -3.877 -25.452 1.00 97.56 92 ILE A O 1
ATOM 731 N N . GLU A 1 93 ? 17.484 -3.570 -25.699 1.00 98.00 93 GLU A N 1
ATOM 732 C CA . GLU A 1 93 ? 17.831 -4.211 -24.428 1.00 98.00 93 GLU A CA 1
ATOM 733 C C . GLU A 1 93 ? 17.291 -3.418 -23.232 1.00 98.00 93 GLU A C 1
ATOM 735 O O . GLU A 1 93 ? 16.669 -3.988 -22.339 1.00 98.00 93 GLU A O 1
ATOM 740 N N . VAL A 1 94 ? 17.423 -2.087 -23.248 1.00 98.06 94 VAL A N 1
ATOM 741 C CA . VAL A 1 94 ? 16.849 -1.218 -22.211 1.00 98.06 94 VAL A CA 1
ATOM 742 C C . VAL A 1 94 ? 15.328 -1.361 -22.169 1.00 98.06 94 VAL A C 1
ATOM 744 O O . VAL A 1 94 ? 14.764 -1.516 -21.088 1.00 98.06 94 VAL A O 1
ATOM 747 N N . LYS A 1 95 ? 14.652 -1.366 -23.325 1.00 98.06 95 LYS A N 1
ATOM 748 C CA . LYS A 1 95 ? 13.197 -1.565 -23.402 1.00 98.06 95 LYS A CA 1
ATOM 749 C C . LYS A 1 95 ? 12.789 -2.907 -22.795 1.00 98.06 95 LYS A C 1
ATOM 751 O O . LYS A 1 95 ? 11.838 -2.950 -22.019 1.00 98.06 95 LYS A O 1
ATOM 756 N N . LYS A 1 96 ? 13.521 -3.978 -23.107 1.00 98.19 96 LYS A N 1
ATOM 757 C CA . LYS A 1 96 ? 13.275 -5.322 -22.574 1.00 98.19 96 LYS A CA 1
ATOM 758 C C . LYS A 1 96 ? 13.455 -5.376 -21.056 1.00 98.19 96 LYS A C 1
ATOM 760 O O . LYS A 1 96 ? 12.591 -5.917 -20.370 1.00 98.19 96 LYS A O 1
ATOM 765 N N . VAL A 1 97 ? 14.532 -4.788 -20.531 1.00 98.38 97 VAL A N 1
ATOM 766 C CA . VAL A 1 97 ? 14.776 -4.706 -19.082 1.00 98.38 97 VAL A CA 1
ATOM 767 C C . VAL A 1 97 ? 13.652 -3.934 -18.400 1.00 98.38 97 VAL A C 1
ATOM 769 O O . VAL A 1 97 ? 13.050 -4.446 -17.465 1.00 98.38 97 VAL A O 1
ATOM 772 N N . VAL A 1 98 ? 13.293 -2.753 -18.909 1.00 98.31 98 VAL A N 1
ATOM 773 C CA . VAL A 1 98 ? 12.208 -1.940 -18.337 1.00 98.31 98 VAL A CA 1
ATOM 774 C C . VAL A 1 98 ? 10.880 -2.699 -18.338 1.00 98.31 98 VAL A C 1
ATOM 776 O O . VAL A 1 98 ? 10.164 -2.673 -17.342 1.00 98.31 98 VAL A O 1
ATOM 779 N N . GLN A 1 99 ? 10.550 -3.401 -19.424 1.00 98.44 99 GLN A N 1
ATOM 780 C CA . GLN A 1 99 ? 9.336 -4.217 -19.490 1.00 98.44 99 GLN A CA 1
ATOM 781 C C . GLN A 1 99 ? 9.356 -5.362 -18.470 1.00 98.44 99 GLN A C 1
ATOM 783 O O . GLN A 1 99 ? 8.354 -5.586 -17.798 1.00 98.44 99 GLN A O 1
ATOM 788 N N . SER A 1 100 ? 10.491 -6.049 -18.320 1.00 98.31 100 SER A N 1
ATOM 789 C CA . SER A 1 100 ? 10.658 -7.115 -17.327 1.00 98.31 100 SER A CA 1
ATOM 790 C C . SER A 1 100 ? 10.499 -6.592 -15.898 1.00 98.31 100 SER A C 1
ATOM 792 O O . SER A 1 100 ? 9.739 -7.158 -15.116 1.00 98.31 100 SER A O 1
ATOM 794 N N . GLU A 1 101 ? 11.165 -5.487 -15.560 1.00 98.06 101 GLU A N 1
ATOM 795 C CA . GLU A 1 101 ? 11.066 -4.861 -14.236 1.00 98.06 101 GLU A CA 1
ATOM 796 C C . GLU A 1 101 ? 9.638 -4.386 -13.940 1.00 98.06 101 GLU A C 1
ATOM 798 O O . GLU A 1 101 ? 9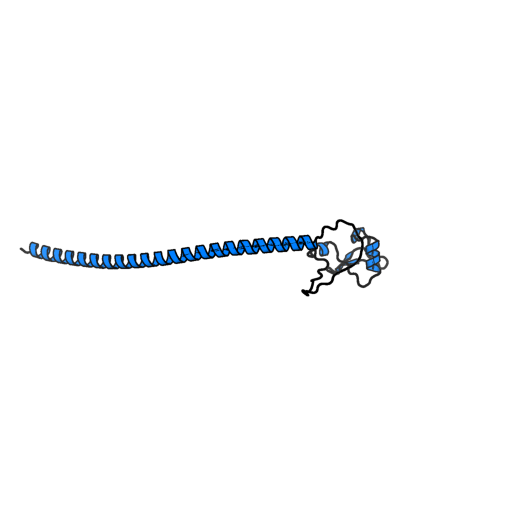.141 -4.563 -12.830 1.00 98.06 101 GLU A O 1
ATOM 803 N N . MET A 1 102 ? 8.926 -3.852 -14.938 1.00 98.12 102 MET A N 1
ATOM 804 C CA . MET A 1 102 ? 7.524 -3.455 -14.778 1.00 98.12 102 MET A CA 1
ATOM 805 C C . MET A 1 102 ? 6.610 -4.639 -14.455 1.00 98.12 102 MET A C 1
ATOM 807 O O . MET A 1 102 ? 5.720 -4.495 -13.618 1.00 98.12 102 MET A O 1
ATOM 811 N N . VAL A 1 103 ? 6.835 -5.809 -15.063 1.00 98.31 103 VAL A N 1
ATOM 812 C CA . VAL A 1 103 ? 6.088 -7.033 -14.723 1.00 98.31 103 VAL A CA 1
ATOM 813 C C . VAL A 1 103 ? 6.361 -7.439 -13.274 1.00 98.31 103 VAL A C 1
ATOM 815 O O . VAL A 1 103 ? 5.416 -7.633 -12.514 1.00 98.31 103 VAL A O 1
ATOM 818 N N . LEU A 1 104 ? 7.629 -7.470 -12.854 1.00 98.00 104 LEU A N 1
ATOM 819 C CA . LEU A 1 104 ? 8.009 -7.832 -11.481 1.00 98.00 104 LEU A CA 1
ATOM 820 C C . LEU A 1 104 ? 7.431 -6.873 -10.432 1.00 98.00 104 LEU A C 1
ATOM 822 O O . LEU A 1 104 ? 6.968 -7.303 -9.370 1.00 98.00 104 LEU A O 1
ATOM 826 N N . ILE A 1 105 ? 7.436 -5.570 -10.725 1.00 98.38 105 ILE A N 1
ATOM 827 C CA . ILE A 1 105 ? 6.813 -4.555 -9.872 1.00 98.38 105 ILE A CA 1
ATOM 828 C C . ILE A 1 105 ? 5.306 -4.787 -9.805 1.00 98.38 105 ILE A C 1
ATOM 830 O O . ILE A 1 105 ? 4.744 -4.771 -8.712 1.00 98.38 105 ILE A O 1
ATOM 834 N N . ASN A 1 106 ? 4.649 -5.031 -10.939 1.00 98.12 106 ASN A N 1
ATOM 835 C CA . ASN A 1 106 ? 3.208 -5.257 -10.980 1.00 98.12 106 ASN A CA 1
ATOM 836 C C . ASN A 1 106 ? 2.800 -6.510 -10.188 1.00 98.12 106 ASN A C 1
ATOM 838 O O . ASN A 1 106 ? 1.845 -6.461 -9.412 1.00 98.12 106 ASN A O 1
ATOM 842 N N . ASP A 1 107 ? 3.571 -7.593 -10.296 1.00 98.25 107 ASP A N 1
ATOM 843 C CA . ASP A 1 107 ? 3.371 -8.816 -9.515 1.00 98.25 107 ASP A CA 1
ATOM 844 C C . ASP A 1 107 ? 3.566 -8.561 -8.014 1.00 98.25 107 ASP A C 1
ATOM 846 O O . ASP A 1 107 ? 2.752 -8.980 -7.185 1.00 98.25 107 ASP A O 1
ATOM 850 N N . SER A 1 108 ? 4.608 -7.806 -7.653 1.00 98.38 108 SER A N 1
ATOM 851 C CA . SER A 1 108 ? 4.881 -7.421 -6.264 1.00 98.38 108 SER A CA 1
ATOM 852 C C . SER A 1 108 ? 3.760 -6.555 -5.683 1.00 98.38 108 SER A C 1
ATOM 854 O O . SER A 1 108 ? 3.306 -6.794 -4.563 1.00 98.38 108 SER A O 1
ATOM 856 N N . VAL A 1 109 ? 3.268 -5.579 -6.452 1.00 98.38 109 VAL A N 1
ATOM 857 C CA . VAL A 1 109 ? 2.138 -4.717 -6.078 1.00 98.38 109 VAL A CA 1
ATOM 858 C C . VAL A 1 109 ? 0.858 -5.538 -5.934 1.00 98.38 109 VAL A C 1
ATOM 860 O O . VAL A 1 109 ? 0.139 -5.365 -4.949 1.00 98.38 109 VAL A O 1
ATOM 863 N N . GLY A 1 110 ? 0.594 -6.473 -6.850 1.00 98.25 110 GLY A N 1
ATOM 864 C CA . GLY A 1 110 ? -0.533 -7.403 -6.755 1.00 98.25 110 GLY A CA 1
ATOM 865 C C . GLY A 1 110 ? -0.472 -8.270 -5.494 1.00 98.25 110 GLY A C 1
ATOM 866 O O . GLY A 1 110 ? -1.469 -8.407 -4.782 1.00 98.25 110 GLY A O 1
ATOM 867 N N . GLY A 1 111 ? 0.712 -8.786 -5.156 1.00 98.31 111 GLY A N 1
ATOM 868 C CA . GLY A 1 111 ? 0.943 -9.526 -3.916 1.00 98.31 111 GLY A CA 1
ATOM 869 C C . GLY A 1 111 ? 0.730 -8.677 -2.658 1.00 98.31 111 GLY A C 1
ATOM 870 O O . GLY A 1 111 ? 0.100 -9.135 -1.703 1.00 98.31 111 GLY A O 1
ATOM 871 N N . CYS A 1 112 ? 1.211 -7.431 -2.653 1.00 98.06 112 CYS A N 1
ATOM 872 C CA . CYS A 1 112 ? 0.976 -6.485 -1.559 1.00 98.06 112 CYS A CA 1
ATOM 873 C C . CYS A 1 112 ? -0.508 -6.151 -1.396 1.00 98.06 112 CYS A C 1
ATOM 875 O O . CYS A 1 112 ? -0.997 -6.138 -0.269 1.00 98.06 112 CYS A O 1
ATOM 877 N N . ARG A 1 113 ? -1.233 -5.942 -2.500 1.00 98.44 113 ARG A N 1
ATOM 878 C CA . ARG A 1 113 ? -2.681 -5.705 -2.480 1.00 98.44 113 ARG A CA 1
ATOM 879 C C . ARG A 1 113 ? -3.417 -6.854 -1.795 1.00 98.44 113 ARG A C 1
ATOM 881 O O . ARG A 1 113 ? -4.156 -6.604 -0.855 1.00 98.44 113 ARG A O 1
ATOM 888 N N . LYS A 1 114 ? -3.130 -8.100 -2.183 1.00 98.19 114 LYS A N 1
ATOM 889 C CA . LYS A 1 114 ? -3.740 -9.276 -1.549 1.00 98.19 114 LYS A CA 1
ATOM 890 C C . LYS A 1 114 ? -3.480 -9.322 -0.038 1.00 98.19 114 LYS A C 1
ATOM 892 O O . LYS A 1 114 ? -4.395 -9.573 0.730 1.00 98.19 114 LYS A O 1
ATOM 897 N N . LYS A 1 115 ? -2.249 -9.032 0.399 1.00 98.56 115 LYS A N 1
ATOM 898 C CA . LYS A 1 115 ? -1.923 -8.976 1.836 1.00 98.56 115 LYS A CA 1
ATOM 899 C C . LYS A 1 115 ? -2.692 -7.876 2.572 1.00 98.56 115 LYS A C 1
ATOM 901 O O . LYS A 1 115 ? -3.034 -8.064 3.733 1.00 98.56 115 LYS A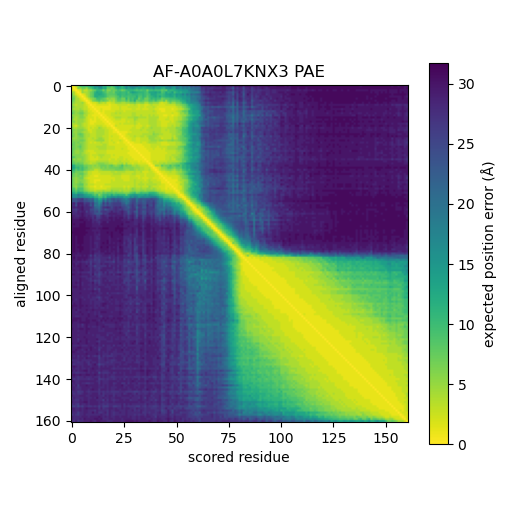 O 1
ATOM 906 N N . ILE A 1 116 ? -2.917 -6.730 1.930 1.00 98.62 116 ILE A N 1
ATOM 907 C CA . ILE A 1 116 ? -3.728 -5.644 2.495 1.00 98.62 116 ILE A CA 1
ATOM 908 C C . ILE A 1 116 ? -5.184 -6.095 2.638 1.00 98.62 116 ILE A C 1
ATOM 910 O O . ILE A 1 116 ? -5.773 -5.856 3.690 1.00 98.62 116 ILE A O 1
ATOM 914 N N . ASP A 1 117 ? -5.732 -6.777 1.632 1.00 98.50 117 ASP A N 1
ATOM 915 C CA . ASP A 1 117 ? -7.091 -7.323 1.679 1.00 98.50 117 ASP A CA 1
ATOM 916 C C . ASP A 1 117 ? -7.218 -8.346 2.832 1.00 98.50 117 ASP A C 1
ATOM 918 O O . ASP A 1 117 ? -8.049 -8.168 3.720 1.00 98.50 117 ASP A O 1
ATOM 922 N N . ASP A 1 118 ? -6.298 -9.317 2.930 1.00 98.50 118 ASP A N 1
ATOM 923 C CA . ASP A 1 118 ? -6.275 -10.323 4.011 1.00 98.50 118 ASP A CA 1
ATOM 924 C C . ASP A 1 118 ? -6.181 -9.682 5.419 1.00 98.50 118 ASP A C 1
ATOM 926 O O . ASP A 1 118 ? -6.816 -10.124 6.387 1.00 98.50 118 ASP A O 1
ATOM 930 N N . LEU A 1 119 ? -5.365 -8.628 5.563 1.00 98.62 119 LEU A N 1
ATOM 931 C CA . LEU A 1 119 ? -5.239 -7.876 6.816 1.00 98.62 119 LEU A CA 1
ATOM 932 C C . LEU A 1 119 ? -6.515 -7.100 7.147 1.00 98.62 119 LEU A C 1
ATOM 934 O O . LEU A 1 119 ? -6.876 -7.007 8.321 1.00 98.62 119 LEU A O 1
ATOM 938 N N . THR A 1 120 ? -7.186 -6.557 6.134 1.00 98.69 120 THR A N 1
ATOM 939 C CA . THR A 1 120 ? -8.447 -5.827 6.295 1.00 98.69 120 THR A CA 1
ATOM 940 C C . THR A 1 120 ? -9.531 -6.764 6.818 1.00 98.69 120 THR A C 1
ATOM 942 O O . THR A 1 120 ? -10.118 -6.477 7.862 1.00 98.69 120 THR A O 1
ATOM 945 N N . ASP A 1 121 ? -9.689 -7.938 6.206 1.00 98.56 121 ASP A N 1
ATOM 946 C CA . ASP A 1 121 ? -10.634 -8.968 6.656 1.00 98.56 121 ASP A CA 1
ATOM 947 C C . ASP A 1 121 ? -10.355 -9.395 8.108 1.00 98.56 121 ASP A C 1
ATOM 949 O O . ASP A 1 121 ? -11.257 -9.516 8.943 1.00 98.56 121 ASP A O 1
ATOM 953 N N . THR A 1 122 ? -9.076 -9.575 8.454 1.00 98.56 122 THR A N 1
ATOM 954 C CA . THR A 1 122 ? -8.671 -9.941 9.820 1.00 98.56 122 THR A CA 1
ATOM 955 C C . THR A 1 122 ? -9.021 -8.844 10.833 1.00 98.56 122 THR A C 1
ATOM 957 O O . THR A 1 122 ? -9.486 -9.138 11.941 1.00 98.56 122 THR A O 1
ATOM 960 N N . LEU A 1 123 ? -8.821 -7.574 10.470 1.00 98.62 123 LEU A N 1
ATOM 961 C CA . LEU A 1 123 ? -9.166 -6.431 11.316 1.00 98.62 123 LEU A CA 1
ATOM 962 C C . LEU A 1 123 ? -10.676 -6.314 11.536 1.00 98.62 123 LEU A C 1
ATOM 964 O O . LEU A 1 123 ? -11.097 -6.009 12.654 1.00 98.62 123 LEU A O 1
ATOM 968 N N . GLU A 1 124 ? -11.491 -6.594 10.521 1.00 98.69 124 GLU A N 1
ATOM 969 C CA . GLU A 1 124 ? -12.950 -6.610 10.656 1.00 98.69 124 GLU A CA 1
ATOM 970 C C . GLU A 1 124 ? -13.411 -7.683 11.648 1.00 98.69 124 GLU A C 1
ATOM 972 O O . GLU A 1 124 ? -14.201 -7.397 12.554 1.00 98.69 124 GLU A O 1
ATOM 977 N N . VAL A 1 125 ? -12.844 -8.892 11.561 1.00 98.62 125 VAL A N 1
ATOM 978 C CA . VAL A 1 125 ? -13.120 -9.978 12.516 1.00 98.62 125 VAL A CA 1
ATOM 979 C C . VAL A 1 125 ? -12.738 -9.574 13.942 1.00 98.62 125 VAL A C 1
ATOM 981 O O . VAL A 1 125 ? -13.505 -9.804 14.882 1.00 98.62 125 VAL A O 1
ATOM 984 N N . PHE A 1 126 ? -11.569 -8.960 14.137 1.00 98.56 126 PHE A N 1
ATOM 985 C CA . PHE A 1 126 ? -11.157 -8.481 15.460 1.00 98.56 126 PHE A CA 1
ATOM 986 C C . PHE A 1 126 ? -12.044 -7.348 15.977 1.00 98.56 126 PHE A C 1
ATOM 988 O O . PHE A 1 126 ? -12.412 -7.368 17.152 1.00 98.56 126 PHE A O 1
ATOM 995 N N . SER A 1 127 ? -12.452 -6.412 15.120 1.00 98.62 127 SER A N 1
ATOM 996 C CA . SER A 1 127 ? -13.395 -5.351 15.488 1.00 98.62 127 SER A CA 1
ATOM 997 C C . SER A 1 127 ? -14.735 -5.924 15.960 1.00 98.62 127 SER A C 1
ATOM 999 O O . SER A 1 127 ? -15.270 -5.478 16.978 1.00 98.62 127 SER A O 1
ATOM 1001 N N . GLY A 1 128 ? -15.246 -6.957 15.281 1.00 98.62 128 GLY A N 1
ATOM 1002 C CA . GLY A 1 128 ? -16.448 -7.682 15.700 1.00 98.62 128 GLY A CA 1
ATOM 1003 C C . GLY A 1 128 ? -16.303 -8.295 17.094 1.00 98.62 128 GLY A C 1
ATOM 1004 O O . GLY A 1 128 ? -17.113 -8.018 17.979 1.00 98.62 128 GLY A O 1
ATOM 1005 N N . LYS A 1 129 ? -15.216 -9.039 17.331 1.00 98.62 129 LYS A N 1
ATOM 1006 C CA . LYS A 1 129 ? -14.944 -9.664 18.638 1.00 98.62 129 LYS A CA 1
ATOM 1007 C C . LYS A 1 129 ? -14.794 -8.650 19.770 1.00 98.62 129 LYS A C 1
ATOM 1009 O O . LYS A 1 129 ? -15.245 -8.912 20.882 1.00 98.62 129 LYS A O 1
ATOM 1014 N N . ILE A 1 130 ? -14.175 -7.497 19.509 1.00 98.69 130 ILE A N 1
ATOM 1015 C CA . ILE A 1 130 ? -14.060 -6.422 20.505 1.00 98.69 130 ILE A CA 1
ATOM 1016 C C . ILE A 1 130 ? -15.454 -5.939 20.917 1.00 98.69 130 ILE A C 1
ATOM 1018 O O . ILE A 1 130 ? -15.742 -5.895 22.109 1.00 98.69 130 ILE A O 1
ATOM 1022 N N . LYS A 1 131 ? -16.348 -5.675 19.957 1.00 98.69 131 LYS A N 1
ATOM 1023 C CA . LYS A 1 131 ? -17.725 -5.238 20.250 1.00 98.69 131 LYS A CA 1
ATOM 1024 C C . LYS A 1 131 ? -18.523 -6.283 21.033 1.00 98.69 131 LYS A C 1
ATOM 1026 O O . LYS A 1 131 ? -19.283 -5.935 21.940 1.00 98.69 131 LYS A O 1
ATOM 1031 N N . GLU A 1 132 ? -18.357 -7.563 20.704 1.00 98.56 132 GLU A N 1
ATOM 1032 C CA . GLU A 1 132 ? -18.975 -8.666 21.453 1.00 98.56 132 GLU A CA 1
ATOM 1033 C C . GLU A 1 132 ? -18.484 -8.696 22.906 1.00 98.56 132 GLU A C 1
ATOM 1035 O O . GLU A 1 132 ? -19.292 -8.769 23.836 1.00 98.56 132 GLU A O 1
ATOM 1040 N N . LEU A 1 133 ? -17.169 -8.571 23.114 1.00 98.62 133 LEU A N 1
ATOM 1041 C CA . LEU A 1 133 ? -16.565 -8.526 24.445 1.00 98.62 133 LEU A CA 1
ATOM 1042 C C . LEU A 1 133 ? -17.009 -7.293 25.240 1.00 98.62 133 LEU A C 1
ATOM 1044 O O . LEU A 1 133 ? -17.340 -7.423 26.418 1.00 98.62 133 LEU A O 1
ATOM 1048 N N . GLU A 1 134 ? -17.078 -6.117 24.618 1.00 98.69 134 GLU A N 1
ATOM 1049 C CA . GLU A 1 134 ? -17.582 -4.883 25.238 1.00 98.69 134 GLU A CA 1
ATOM 1050 C C . GLU A 1 134 ? -19.041 -5.034 25.689 1.00 98.69 134 GLU A C 1
ATOM 1052 O O . GLU A 1 134 ? -19.402 -4.656 26.812 1.00 98.69 134 GLU A O 1
ATOM 1057 N N . THR A 1 135 ? -19.872 -5.653 24.848 1.00 98.62 135 THR A N 1
ATOM 1058 C CA . THR A 1 135 ? -21.279 -5.935 25.158 1.00 98.62 135 THR A CA 1
ATOM 1059 C C . THR A 1 135 ? -21.398 -6.923 26.318 1.00 98.62 135 THR A C 1
ATOM 1061 O O . THR A 1 135 ? -22.132 -6.673 27.278 1.00 98.62 135 THR A O 1
ATOM 1064 N N . SER A 1 136 ? -20.639 -8.022 26.277 1.00 98.62 136 SER A N 1
ATOM 1065 C CA . SER A 1 136 ? -20.616 -9.023 27.349 1.00 98.62 136 SER A CA 1
ATOM 1066 C C . SER A 1 136 ? -20.128 -8.430 28.670 1.00 98.62 136 SER A C 1
ATOM 1068 O O . SER A 1 136 ? -20.695 -8.711 29.724 1.00 98.62 136 SER A O 1
ATOM 1070 N N . ASN A 1 137 ? -19.101 -7.582 28.633 1.00 98.56 137 ASN A N 1
ATOM 1071 C CA . ASN A 1 137 ? -18.575 -6.925 29.824 1.00 98.56 137 ASN A CA 1
ATOM 1072 C C . ASN A 1 137 ? -19.616 -5.979 30.433 1.00 98.56 137 ASN A C 1
ATOM 1074 O O . ASN A 1 137 ? -19.881 -6.028 31.632 1.00 98.56 137 ASN A O 1
ATOM 1078 N N . THR A 1 138 ? -20.295 -5.188 29.598 1.00 98.75 138 THR A N 1
ATOM 1079 C CA . THR A 1 138 ? -21.392 -4.318 30.046 1.00 98.75 138 THR A CA 1
ATOM 1080 C C . THR A 1 138 ? -22.513 -5.126 30.707 1.00 98.75 138 THR A C 1
ATOM 1082 O O . THR A 1 138 ? -23.034 -4.739 31.754 1.00 98.75 138 THR A O 1
ATOM 1085 N N . HIS A 1 139 ? -22.867 -6.281 30.136 1.00 98.44 139 HIS A N 1
ATOM 1086 C CA . HIS A 1 139 ? -23.857 -7.182 30.722 1.00 98.44 139 HIS A CA 1
ATOM 1087 C C . HIS A 1 139 ? -23.430 -7.702 32.104 1.00 98.44 139 HIS A C 1
ATOM 1089 O O . HIS A 1 139 ? -24.210 -7.618 33.054 1.00 98.44 139 HIS A O 1
ATOM 1095 N N . LEU A 1 140 ? -22.191 -8.182 32.236 1.00 98.69 140 LEU A N 1
ATOM 1096 C CA . LEU A 1 140 ? -21.648 -8.696 33.499 1.00 98.69 140 LEU A CA 1
ATOM 1097 C C . LEU A 1 140 ? -21.546 -7.610 34.576 1.00 98.69 140 LEU A C 1
ATOM 1099 O O . LEU A 1 140 ? -21.915 -7.852 35.723 1.00 98.69 140 LEU A O 1
ATOM 1103 N N . VAL A 1 141 ? -21.124 -6.396 34.214 1.00 98.69 141 VAL A N 1
ATOM 1104 C CA . VAL A 1 141 ? -21.096 -5.245 35.132 1.00 98.69 141 VAL A CA 1
ATOM 1105 C C . VAL A 1 141 ? -22.495 -4.951 35.679 1.00 98.69 141 VAL A C 1
ATOM 1107 O O . VAL A 1 141 ? -22.665 -4.760 36.884 1.00 98.69 141 VAL A O 1
ATOM 1110 N N . ASN A 1 142 ? -23.517 -4.977 34.820 1.00 98.56 142 ASN A N 1
ATOM 1111 C CA . ASN A 1 142 ? -24.902 -4.773 35.245 1.00 98.56 142 ASN A CA 1
ATOM 1112 C C . ASN A 1 142 ? -25.404 -5.901 36.160 1.00 98.56 142 ASN A C 1
ATOM 1114 O O . ASN A 1 142 ? -26.090 -5.626 37.147 1.00 98.56 142 ASN A O 1
ATOM 1118 N N . GLN A 1 143 ? -25.052 -7.158 35.867 1.00 98.56 143 GLN A N 1
ATOM 1119 C CA . GLN A 1 143 ? -25.386 -8.294 36.730 1.00 98.56 143 GLN A CA 1
ATOM 1120 C C . GLN A 1 143 ? -24.725 -8.183 38.107 1.00 98.56 143 GLN A C 1
ATOM 1122 O O . GLN A 1 143 ? -25.409 -8.348 39.117 1.00 98.56 143 GLN A O 1
ATOM 1127 N N . ASN A 1 144 ? -23.432 -7.851 38.161 1.00 98.56 144 ASN A N 1
ATOM 1128 C CA . ASN A 1 144 ? -22.716 -7.647 39.420 1.00 98.56 144 ASN A CA 1
ATOM 1129 C C . ASN A 1 144 ? -23.368 -6.544 40.248 1.00 98.56 144 ASN A C 1
ATOM 1131 O O . ASN A 1 144 ? -23.711 -6.775 41.403 1.00 98.56 144 ASN A O 1
ATOM 1135 N N . LYS A 1 145 ? -23.660 -5.393 39.634 1.00 98.62 145 LYS A N 1
ATOM 1136 C CA . LYS A 1 145 ? -24.341 -4.286 40.312 1.00 98.62 145 LYS A CA 1
ATOM 1137 C C . LYS A 1 145 ? -25.703 -4.698 40.881 1.00 98.62 145 LYS A C 1
ATOM 1139 O O . LYS A 1 145 ? -26.067 -4.302 41.985 1.00 98.62 145 LYS A O 1
ATOM 1144 N N . HIS A 1 146 ? -26.471 -5.502 40.147 1.00 98.31 146 HIS A N 1
ATOM 1145 C CA . HIS A 1 146 ? -27.755 -6.024 40.627 1.00 98.31 146 HIS A CA 1
ATOM 1146 C C . HIS A 1 146 ? -27.596 -6.953 41.835 1.00 98.31 146 HIS A C 1
ATOM 1148 O O . HIS A 1 146 ? -28.361 -6.859 42.797 1.00 98.31 146 HIS A O 1
ATOM 1154 N N . LEU A 1 147 ? -26.604 -7.844 41.800 1.00 98.50 147 LEU A N 1
ATOM 1155 C CA . LEU A 1 147 ? -26.307 -8.752 42.908 1.00 98.50 147 LEU A CA 1
ATOM 1156 C C . LEU A 1 147 ? -25.798 -7.997 44.142 1.00 98.50 147 LEU A C 1
ATOM 1158 O O . LEU A 1 147 ? -26.271 -8.274 45.242 1.00 98.50 147 LEU A O 1
ATOM 1162 N N . GLU A 1 148 ? -24.926 -7.005 43.961 1.00 98.44 148 GLU A N 1
ATOM 1163 C CA . GLU A 1 148 ? -24.450 -6.116 45.028 1.00 98.44 148 GLU A CA 1
ATOM 1164 C C . GLU A 1 148 ? -25.614 -5.399 45.723 1.00 98.44 148 GLU A C 1
ATOM 1166 O O . GLU A 1 148 ? -25.702 -5.397 46.950 1.00 98.44 148 GLU A O 1
ATOM 1171 N N . LEU A 1 149 ? -26.563 -4.851 44.954 1.00 98.25 149 LEU A N 1
ATOM 1172 C CA . LEU A 1 149 ? -27.753 -4.200 45.510 1.00 98.25 149 LEU A CA 1
ATOM 1173 C C . LEU A 1 149 ? -28.640 -5.179 46.292 1.00 98.25 149 LEU A C 1
ATOM 1175 O O . LEU A 1 149 ? -29.141 -4.837 47.365 1.00 98.25 149 LEU A O 1
ATOM 1179 N N . LYS A 1 150 ? -28.826 -6.404 45.784 1.00 98.12 150 LYS A N 1
ATOM 1180 C CA . LYS A 1 150 ? -29.569 -7.454 46.499 1.00 98.12 150 LYS A CA 1
ATOM 1181 C C . LYS A 1 150 ? -28.885 -7.848 47.804 1.00 98.12 150 LYS A C 1
ATOM 1183 O O . LYS A 1 150 ? -29.568 -7.981 48.817 1.00 98.12 150 LYS A O 1
ATOM 1188 N N . MET A 1 151 ? -27.565 -8.018 47.785 1.00 97.81 151 MET A N 1
ATOM 1189 C CA . MET A 1 151 ? -26.788 -8.302 48.990 1.00 97.81 151 MET A CA 1
ATOM 1190 C C . MET A 1 151 ? -26.935 -7.180 50.013 1.00 97.81 151 MET A C 1
ATOM 1192 O O . MET A 1 151 ? -27.302 -7.459 51.150 1.00 97.81 151 MET A O 1
ATOM 1196 N N . ALA A 1 152 ? -26.761 -5.923 49.603 1.00 97.44 152 ALA A N 1
ATOM 1197 C CA . ALA A 1 152 ? -26.916 -4.770 50.487 1.00 97.44 152 ALA A CA 1
ATOM 1198 C C . ALA A 1 152 ? -28.315 -4.712 51.131 1.00 97.44 152 ALA A C 1
ATOM 1200 O O . ALA A 1 152 ? -28.441 -4.427 52.323 1.00 97.44 152 ALA A O 1
ATOM 1201 N N . ALA A 1 153 ? -29.370 -5.032 50.374 1.00 97.44 153 ALA A N 1
ATOM 1202 C CA . ALA A 1 153 ? -30.732 -5.101 50.903 1.00 97.44 153 ALA A CA 1
ATOM 1203 C C . ALA A 1 153 ? -30.900 -6.220 51.949 1.00 97.44 153 ALA A C 1
ATOM 1205 O O . ALA A 1 153 ? -31.483 -5.990 53.011 1.00 97.44 153 ALA A O 1
ATOM 1206 N N . ILE A 1 154 ? -30.369 -7.418 51.681 1.00 97.31 154 ILE A N 1
ATOM 1207 C CA . ILE A 1 154 ? -30.403 -8.550 52.623 1.00 97.31 154 ILE A CA 1
ATOM 1208 C C . ILE A 1 154 ? -29.606 -8.220 53.890 1.00 97.31 154 ILE A C 1
ATOM 1210 O O . ILE A 1 154 ? -30.107 -8.417 54.995 1.00 97.31 154 ILE A O 1
ATOM 1214 N N . GLU A 1 155 ? -28.402 -7.668 53.749 1.00 97.19 155 GLU A N 1
ATOM 1215 C CA . GLU A 1 155 ? -27.570 -7.236 54.875 1.00 97.19 155 GLU A CA 1
ATOM 1216 C C . GLU A 1 155 ? -28.280 -6.183 55.730 1.00 97.19 155 GLU A C 1
ATOM 1218 O O . GLU A 1 155 ? -28.247 -6.254 56.960 1.00 97.19 155 GLU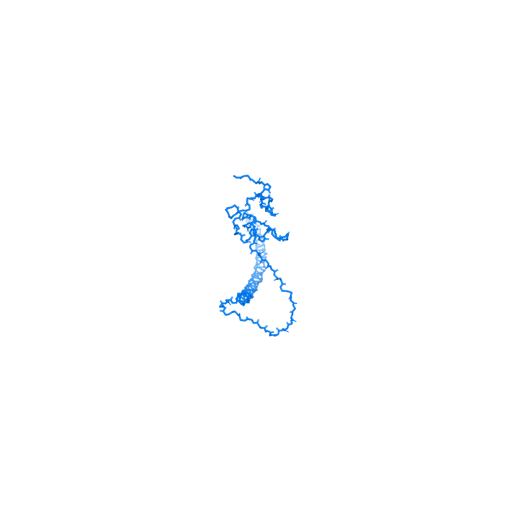 A O 1
ATOM 1223 N N . GLN A 1 156 ? -28.971 -5.226 55.104 1.00 96.06 156 GLN A N 1
ATOM 1224 C CA . GLN A 1 156 ? -29.761 -4.230 55.822 1.00 96.06 156 GLN A CA 1
ATOM 1225 C C . GLN A 1 156 ? -30.927 -4.868 56.591 1.00 96.06 156 GLN A C 1
ATOM 1227 O O . GLN A 1 156 ? -31.229 -4.427 57.700 1.00 96.06 156 GLN A O 1
ATOM 1232 N N . HIS A 1 157 ? -31.589 -5.878 56.022 1.00 94.94 157 HIS A N 1
ATOM 1233 C CA . HIS A 1 157 ? -32.643 -6.622 56.710 1.00 94.94 157 HIS A CA 1
ATOM 1234 C C . HIS A 1 157 ? -32.101 -7.423 57.896 1.00 94.94 157 HIS A C 1
ATOM 1236 O O . HIS A 1 157 ? -32.687 -7.353 58.972 1.00 94.94 157 HIS A O 1
ATOM 1242 N N . LEU A 1 158 ? -30.970 -8.115 57.734 1.00 94.94 158 LEU A N 1
ATOM 1243 C CA . LEU A 1 158 ? -30.335 -8.885 58.808 1.00 94.94 158 LEU A CA 1
ATOM 1244 C C . LEU A 1 158 ? -29.895 -8.004 59.978 1.00 94.94 158 LEU A C 1
ATOM 1246 O O . LEU A 1 158 ? -30.052 -8.405 61.119 1.00 94.94 158 LEU A O 1
ATOM 1250 N N . ARG A 1 159 ? -29.403 -6.786 59.720 1.00 92.50 159 ARG A N 1
ATOM 1251 C CA . ARG A 1 159 ? -29.024 -5.837 60.785 1.00 92.50 159 ARG A CA 1
ATOM 1252 C C . ARG A 1 159 ? -30.205 -5.304 61.606 1.00 92.50 159 ARG A C 1
ATOM 1254 O O . ARG A 1 159 ? -29.974 -4.651 62.618 1.00 92.50 159 ARG A O 1
ATOM 1261 N N . LYS A 1 160 ? -31.444 -5.482 61.137 1.00 87.19 160 LYS A N 1
ATOM 1262 C CA . LYS A 1 160 ? -32.668 -5.014 61.812 1.00 87.19 160 LYS A CA 1
ATOM 1263 C C . LYS A 1 160 ? -33.351 -6.105 62.647 1.00 87.19 160 LYS A C 1
ATOM 1265 O O . LYS A 1 160 ? -34.314 -5.782 63.338 1.00 87.19 160 LYS A O 1
ATOM 1270 N N . ILE A 1 161 ? -32.903 -7.354 62.525 1.00 73.25 161 ILE A N 1
ATOM 1271 C CA . ILE A 1 161 ? -33.346 -8.512 63.316 1.00 73.25 161 ILE A CA 1
ATOM 1272 C C . ILE A 1 161 ? -32.393 -8.662 64.500 1.00 73.25 161 ILE A C 1
ATOM 1274 O O . ILE A 1 161 ? -32.897 -8.931 65.610 1.00 73.25 161 ILE A O 1
#

Solvent-accessible surface area (backbone atoms only — not comparable to full-atom values): 9926 Å² total; per-residue (Å²): 138,78,80,38,96,93,47,57,54,42,54,15,77,84,76,67,54,68,34,53,75,43,50,90,66,60,75,39,53,74,68,54,53,50,48,50,74,74,33,97,86,54,84,48,70,47,71,70,65,55,69,75,42,77,94,72,80,81,82,82,77,81,75,94,67,95,70,94,79,82,89,87,89,83,95,68,96,59,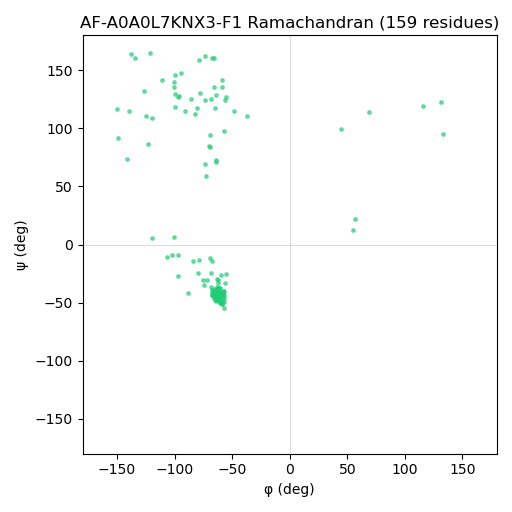93,69,73,58,57,68,60,50,52,51,51,51,49,52,52,53,51,51,51,53,54,52,52,51,50,54,49,50,52,51,51,51,53,50,49,52,52,50,51,57,50,50,57,52,48,53,53,52,53,51,53,49,54,53,49,53,51,52,48,54,51,50,51,53,50,49,54,53,51,52,54,51,49,52,52,52,53,54,53,60,76,73,109

Foldseek 3Di:
DDADPVFHFAAAPPPRDTWTLDCVTQVDDPVRSVVPVVDPPDHGHGPVVVVVDDPDDDDDDDDPDDDDDDDDDDDDPDPPPPVVVVVVVVVVVVVVVVVVVVVVVVVVVVVVVVVVVVVVVVVVVVVVVVVVVVVVVVVVVVVVVVVVVVVVVVVVVVVVD

Radius of gyration: 43.92 Å; Cα contacts (8 Å, |Δi|>4): 58; chains: 1; bounding box: 78×59×117 Å

Sequence (161 aa):
KNISKRSPGLECNKCAKIVHANQLCSSLSSKQLSALRNADNLEWTCEECRRELPRRSSFVIPEEDEEEVDEAGGYSQCNMFDMAKLLRNIYIEVKKVVQSEMVLINDSVGGCRKKIDDLTDTLEVFSGKIKELETSNTHLVNQNKHLELKMAAIEQHLRKI